Protein AF-A0A976PHT1-F1 (afdb_monomer_lite)

Radius of gyration: 21.28 Å; chains: 1; bounding box: 34×60×81 Å

Sequence (152 aa):
MNTRWLKTLTILAMGFGVAQAEISKQQLEKIETYKGQYKVLGGSSKGCAPGLLNIVGDESERGVRIGHDIFLGPFKGAEEKASETSCHVKVDVSMEEDRMVVKTNVDKCPNKKEKESGRSTKYLIFKKDKLEYRVAETEFVCHFGKVSEVKK

Structure (mmCIF, N/CA/C/O backbone):
data_AF-A0A976PHT1-F1
#
_entry.id   AF-A0A976PHT1-F1
#
loop_
_atom_site.group_PDB
_atom_site.id
_atom_site.type_symbol
_atom_site.label_atom_id
_atom_site.label_alt_id
_atom_site.label_comp_id
_atom_site.label_asym_id
_atom_site.label_entity_id
_atom_site.label_seq_id
_atom_site.pdbx_PDB_ins_code
_atom_site.Cartn_x
_atom_site.Cartn_y
_atom_site.Cartn_z
_atom_site.occupancy
_atom_site.B_iso_or_equiv
_atom_site.auth_seq_id
_atom_site.auth_comp_id
_atom_site.auth_asym_id
_atom_site.auth_atom_id
_atom_site.pdbx_PDB_model_num
ATOM 1 N N . MET A 1 1 ? 1.795 44.137 -51.274 1.00 42.19 1 MET A N 1
ATOM 2 C CA . MET A 1 1 ? 2.608 42.907 -51.114 1.00 42.19 1 MET A CA 1
ATOM 3 C C . MET A 1 1 ? 3.951 43.346 -50.544 1.00 42.19 1 MET A C 1
ATOM 5 O O . MET A 1 1 ? 4.582 44.162 -51.184 1.00 42.19 1 MET A O 1
ATOM 9 N N . ASN A 1 2 ? 4.407 43.021 -49.335 1.00 38.06 2 ASN A N 1
ATOM 10 C CA . ASN A 1 2 ? 4.171 41.858 -48.487 1.00 38.06 2 ASN A CA 1
ATOM 11 C C . ASN A 1 2 ? 4.193 42.239 -46.999 1.00 38.06 2 ASN A C 1
ATOM 13 O O . ASN A 1 2 ? 5.017 43.023 -46.535 1.00 38.06 2 ASN A O 1
ATOM 17 N N . THR A 1 3 ? 3.270 41.631 -46.271 1.00 41.97 3 THR A N 1
ATOM 18 C CA . THR A 1 3 ? 3.061 41.670 -44.827 1.00 41.97 3 THR A CA 1
ATOM 19 C C . THR A 1 3 ? 4.226 40.994 -44.092 1.00 41.97 3 THR A C 1
ATOM 21 O O . THR A 1 3 ? 4.464 39.800 -44.266 1.00 41.97 3 THR A O 1
ATOM 24 N N . ARG A 1 4 ? 4.946 41.733 -43.236 1.00 49.59 4 ARG A N 1
ATOM 25 C CA . ARG A 1 4 ? 5.903 41.162 -42.270 1.00 49.59 4 ARG A CA 1
ATOM 26 C C . ARG A 1 4 ? 5.115 40.591 -41.091 1.00 49.59 4 ARG A C 1
ATOM 28 O O . ARG A 1 4 ? 4.667 41.343 -40.235 1.00 49.59 4 ARG A O 1
ATOM 35 N N . TRP A 1 5 ? 4.945 39.274 -41.049 1.00 47.56 5 TRP A N 1
ATOM 36 C CA . TRP A 1 5 ? 4.490 38.566 -39.851 1.00 47.56 5 TRP A CA 1
ATOM 37 C C . TRP A 1 5 ? 5.712 37.979 -39.145 1.00 47.56 5 TRP A C 1
ATOM 39 O O . TRP A 1 5 ? 6.248 36.956 -39.568 1.00 47.56 5 TRP A O 1
ATOM 49 N N . LEU A 1 6 ? 6.167 38.637 -38.073 1.00 46.59 6 LEU A N 1
ATOM 50 C CA . LEU A 1 6 ? 7.035 37.995 -37.090 1.00 46.59 6 LEU A CA 1
ATOM 51 C C . LEU A 1 6 ? 6.207 36.919 -36.381 1.00 46.59 6 LEU A C 1
ATOM 53 O O . LEU A 1 6 ? 5.317 37.228 -35.591 1.00 46.59 6 LEU A O 1
ATOM 57 N N . L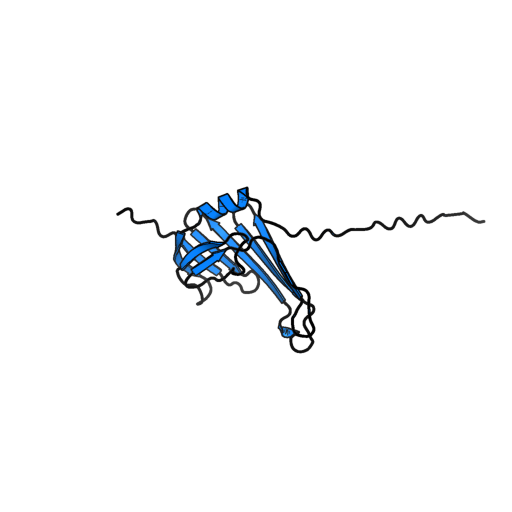YS A 1 7 ? 6.493 35.648 -36.667 1.00 47.62 7 LYS A N 1
ATOM 58 C CA . LYS A 1 7 ? 6.033 34.539 -35.833 1.00 47.62 7 LYS A CA 1
ATOM 59 C C . LYS A 1 7 ? 6.963 34.439 -34.630 1.00 47.62 7 LYS A C 1
ATOM 61 O O . LYS A 1 7 ? 8.024 33.826 -34.705 1.00 47.62 7 LYS A O 1
ATOM 66 N N . THR A 1 8 ? 6.565 35.070 -33.533 1.00 55.75 8 THR A N 1
ATOM 67 C CA . THR A 1 8 ? 7.143 34.845 -32.209 1.00 55.75 8 THR A CA 1
ATOM 68 C C . THR A 1 8 ? 6.828 33.407 -31.804 1.00 55.75 8 THR A C 1
ATOM 70 O O . THR A 1 8 ? 5.687 33.076 -31.490 1.00 55.75 8 THR A O 1
ATOM 73 N N . LEU A 1 9 ? 7.824 32.527 -31.887 1.00 51.16 9 LEU A N 1
ATOM 74 C CA . LEU A 1 9 ? 7.717 31.150 -31.422 1.00 51.16 9 LEU A CA 1
ATOM 75 C C . LEU A 1 9 ? 7.996 31.148 -29.914 1.00 51.16 9 LEU A C 1
ATOM 77 O O . LEU A 1 9 ? 9.136 31.010 -29.477 1.00 51.16 9 LEU A O 1
ATOM 81 N N . THR A 1 10 ? 6.961 31.367 -29.106 1.00 54.00 10 THR A N 1
ATOM 82 C CA . THR A 1 10 ? 7.055 31.187 -27.656 1.00 54.00 10 THR A CA 1
ATOM 83 C C . THR A 1 10 ? 7.139 29.687 -27.385 1.00 54.00 10 THR A C 1
ATOM 85 O O . THR A 1 10 ? 6.124 28.993 -27.369 1.00 54.00 10 THR A O 1
ATOM 88 N N . ILE A 1 11 ? 8.356 29.165 -27.221 1.00 53.19 11 ILE A N 1
ATOM 89 C CA . ILE A 1 11 ? 8.571 27.816 -26.695 1.00 53.19 11 ILE A CA 1
ATOM 90 C C . ILE A 1 11 ? 8.170 27.872 -25.223 1.00 53.19 11 ILE A C 1
ATOM 92 O O . ILE A 1 11 ? 8.944 28.275 -24.357 1.00 53.19 11 ILE A O 1
ATOM 96 N N . LEU A 1 12 ? 6.911 27.529 -24.959 1.00 45.38 12 LEU A N 1
ATOM 97 C CA . LEU A 1 12 ? 6.412 27.270 -23.621 1.00 45.38 12 LEU A CA 1
ATOM 98 C C . LEU A 1 12 ? 7.129 26.006 -23.138 1.00 45.38 12 LEU A C 1
ATOM 100 O O . LEU A 1 12 ? 6.753 24.888 -23.491 1.00 45.38 12 LEU A O 1
ATOM 104 N N . ALA A 1 13 ? 8.217 26.190 -22.392 1.00 47.66 13 ALA A N 1
ATOM 105 C CA . ALA A 1 13 ? 8.878 25.115 -21.678 1.00 47.66 13 ALA A CA 1
ATOM 106 C C . ALA A 1 13 ? 7.895 24.583 -20.628 1.00 47.66 13 ALA A C 1
ATOM 108 O O . ALA A 1 13 ? 7.835 25.070 -19.501 1.00 47.66 13 ALA A O 1
ATOM 109 N N . MET A 1 14 ? 7.087 23.595 -21.020 1.00 44.25 14 MET A N 1
ATOM 110 C CA . MET A 1 14 ? 6.387 22.723 -20.088 1.00 44.25 14 MET A CA 1
ATOM 111 C C . MET A 1 14 ? 7.454 21.894 -19.377 1.00 44.25 14 MET A C 1
ATOM 113 O O . MET A 1 14 ? 7.775 20.774 -19.770 1.00 44.25 14 MET A O 1
ATOM 117 N N . GLY A 1 15 ? 8.048 22.483 -18.342 1.00 39.75 15 GLY A N 1
ATOM 118 C CA . GLY A 1 15 ? 8.716 21.727 -17.302 1.00 39.75 15 GLY A CA 1
ATOM 119 C C . GLY A 1 15 ? 7.651 20.890 -16.613 1.00 39.75 15 GLY A C 1
ATOM 120 O O . GLY A 1 15 ? 6.996 21.356 -15.685 1.00 39.75 15 GLY A O 1
ATOM 121 N N . PHE A 1 16 ? 7.438 19.670 -17.103 1.00 40.62 16 PHE A N 1
ATOM 122 C CA . PHE A 1 16 ? 6.738 18.637 -16.360 1.00 40.62 16 PHE A CA 1
ATOM 123 C C . PHE A 1 16 ? 7.598 18.320 -15.139 1.00 40.62 16 PHE A C 1
ATOM 125 O O . PHE A 1 16 ? 8.479 17.465 -15.182 1.00 40.62 16 PHE A O 1
ATOM 132 N N . GLY A 1 17 ? 7.373 19.061 -14.055 1.00 36.69 17 GLY A N 1
ATOM 133 C CA . GLY A 1 17 ? 7.791 18.629 -12.737 1.00 36.69 17 GLY A CA 1
ATOM 134 C C . GLY A 1 17 ? 7.096 17.303 -12.476 1.00 36.69 17 GLY A C 1
ATOM 135 O O . GLY A 1 17 ? 5.888 17.262 -12.253 1.00 36.69 17 GLY A O 1
ATOM 136 N N . VAL A 1 18 ? 7.845 16.207 -12.554 1.00 42.53 18 VAL A N 1
ATOM 137 C CA . VAL A 1 18 ? 7.453 14.951 -11.922 1.00 42.53 18 VAL A CA 1
ATOM 138 C C . VAL A 1 18 ? 7.471 15.217 -10.423 1.00 42.53 18 VAL A C 1
ATOM 140 O O . VAL A 1 18 ? 8.483 15.041 -9.754 1.00 42.53 18 VAL A O 1
ATOM 143 N N . ALA A 1 19 ? 6.358 15.739 -9.910 1.00 44.72 19 ALA A N 1
ATOM 144 C CA . ALA A 1 19 ? 6.113 15.778 -8.485 1.00 44.72 19 ALA A CA 1
ATOM 145 C C . ALA A 1 19 ? 6.044 14.321 -8.028 1.00 44.72 19 ALA A C 1
ATOM 147 O O . ALA A 1 19 ? 5.061 13.627 -8.293 1.00 44.72 19 ALA A O 1
ATOM 148 N N . GLN A 1 20 ? 7.118 13.838 -7.406 1.00 52.09 20 GLN A N 1
ATOM 149 C CA . GLN A 1 20 ? 7.032 12.659 -6.562 1.00 52.09 20 GLN A CA 1
ATOM 150 C C . GLN A 1 20 ? 6.007 13.000 -5.482 1.00 52.09 20 GLN A C 1
ATOM 152 O O . GLN A 1 20 ? 6.210 13.918 -4.689 1.00 52.09 20 GLN A O 1
ATOM 157 N N . ALA A 1 21 ? 4.852 12.342 -5.532 1.00 59.44 21 ALA A N 1
ATOM 158 C CA . ALA A 1 21 ? 3.836 12.515 -4.513 1.00 59.44 21 ALA A CA 1
ATOM 159 C C . ALA A 1 21 ? 4.364 11.866 -3.227 1.00 59.44 21 ALA A C 1
ATOM 161 O O . ALA A 1 21 ? 4.534 10.650 -3.151 1.00 59.44 21 ALA A O 1
ATOM 162 N N . GLU A 1 22 ? 4.703 12.705 -2.256 1.00 67.31 22 GLU A N 1
ATOM 163 C CA . GLU A 1 22 ? 5.069 12.306 -0.902 1.00 67.31 22 GLU A CA 1
ATOM 164 C C . GLU A 1 22 ? 3.822 12.421 -0.018 1.00 67.31 22 GLU A C 1
ATOM 166 O O . GLU A 1 22 ? 3.057 13.387 -0.125 1.00 67.31 22 GLU A O 1
ATOM 171 N N . ILE A 1 23 ? 3.580 11.426 0.837 1.00 71.88 23 ILE A N 1
ATOM 172 C CA . ILE A 1 23 ? 2.507 11.512 1.834 1.00 71.88 23 ILE A CA 1
ATOM 173 C C . ILE A 1 23 ? 2.915 12.532 2.902 1.00 71.88 23 ILE A C 1
ATOM 175 O O . ILE A 1 23 ? 3.996 12.445 3.479 1.00 71.88 23 ILE A O 1
ATOM 179 N N . SER A 1 24 ? 2.038 13.491 3.204 1.00 78.38 24 SER A N 1
ATOM 180 C CA . SER A 1 24 ? 2.322 14.497 4.228 1.00 78.38 24 SER A CA 1
ATOM 181 C C . SER A 1 24 ? 2.367 13.883 5.631 1.00 78.38 24 SER A C 1
ATOM 183 O O . SER A 1 24 ? 1.709 12.882 5.918 1.00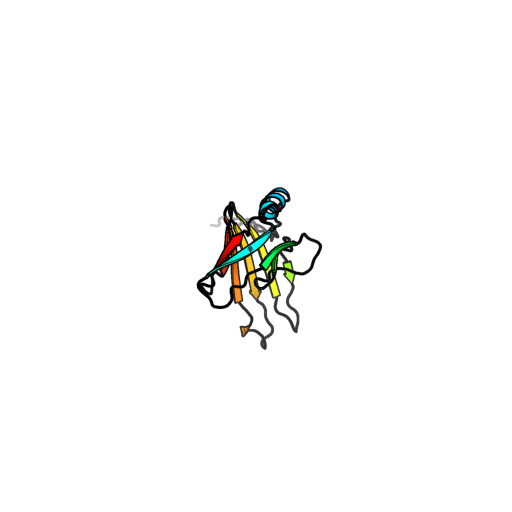 78.38 24 SER A O 1
ATOM 185 N N . LYS A 1 25 ? 3.067 14.536 6.564 1.00 77.19 25 LYS A N 1
ATOM 186 C CA . LYS A 1 25 ? 3.110 14.108 7.973 1.00 77.19 25 LYS A CA 1
ATOM 187 C C . LYS A 1 25 ? 1.712 13.928 8.590 1.00 77.19 25 LYS A C 1
ATOM 189 O O . LYS A 1 25 ? 1.473 12.949 9.284 1.00 77.19 25 LYS A O 1
ATOM 194 N N . GLN A 1 26 ? 0.769 14.823 8.288 1.00 80.12 26 GLN A N 1
ATOM 195 C CA . GLN A 1 26 ? -0.618 14.727 8.771 1.00 80.12 26 GLN A CA 1
ATOM 196 C C . GLN A 1 26 ? -1.350 13.501 8.207 1.00 80.12 26 GLN A C 1
ATOM 198 O O . GLN A 1 26 ? -2.152 12.865 8.890 1.00 80.12 26 GLN A O 1
ATOM 203 N N . GLN A 1 27 ? -1.086 13.157 6.945 1.00 80.12 27 GLN A N 1
ATOM 204 C CA . GLN A 1 27 ? -1.639 11.957 6.326 1.00 80.12 27 GLN A CA 1
ATOM 205 C C . GLN A 1 27 ? -1.017 10.691 6.924 1.00 80.12 27 GLN A C 1
ATOM 207 O O . GLN A 1 27 ? -1.739 9.725 7.160 1.00 80.12 27 GLN A O 1
ATOM 212 N N . LEU A 1 28 ? 0.282 10.712 7.235 1.00 77.75 28 LEU A N 1
ATOM 213 C CA . LEU A 1 28 ? 0.954 9.620 7.934 1.00 77.75 28 LEU A CA 1
ATOM 214 C C . LEU A 1 28 ? 0.349 9.393 9.327 1.00 77.75 28 LEU A C 1
ATOM 216 O O . LEU A 1 28 ? -0.074 8.279 9.623 1.00 77.75 28 LEU A O 1
ATOM 220 N N . GLU A 1 29 ? 0.204 10.450 10.131 1.00 81.44 29 GLU A N 1
ATOM 221 C CA . GLU A 1 29 ? -0.441 10.401 11.454 1.00 81.44 29 GLU A CA 1
ATOM 222 C C . GLU A 1 29 ? -1.861 9.811 11.374 1.00 81.44 29 GLU A C 1
ATOM 224 O O . GLU A 1 29 ? -2.258 8.993 12.206 1.00 81.44 29 GLU A O 1
ATOM 229 N N . LYS A 1 30 ? -2.624 10.154 10.326 1.00 81.50 30 LYS A N 1
ATOM 230 C CA . LYS A 1 30 ? -3.948 9.566 10.078 1.00 81.50 30 LYS A CA 1
ATOM 231 C C . LYS A 1 30 ? -3.871 8.059 9.815 1.00 81.50 30 LYS A C 1
ATOM 233 O O . LYS A 1 30 ? -4.685 7.312 10.359 1.00 81.50 30 LYS A O 1
ATOM 238 N N . ILE A 1 31 ? -2.923 7.603 8.996 1.00 79.50 31 ILE A N 1
ATOM 239 C CA . ILE A 1 31 ? -2.747 6.177 8.672 1.00 79.50 31 ILE A CA 1
ATOM 240 C C . ILE A 1 31 ? -2.288 5.400 9.912 1.00 79.50 31 ILE A C 1
ATOM 242 O O . ILE A 1 31 ? -2.764 4.287 10.131 1.00 79.50 31 ILE A O 1
ATOM 246 N N . GLU A 1 32 ? -1.448 5.993 10.769 1.00 81.12 32 GLU A N 1
ATOM 247 C CA . GLU A 1 32 ? -0.964 5.371 12.011 1.00 81.12 32 GLU A CA 1
ATOM 248 C C . GLU A 1 32 ? -2.080 4.908 12.947 1.00 81.12 32 GLU A C 1
ATOM 250 O O . GLU A 1 32 ? -1.955 3.856 13.579 1.00 81.12 32 GLU A O 1
ATOM 255 N N . THR A 1 33 ? -3.225 5.593 12.948 1.00 84.94 33 THR A N 1
ATOM 256 C CA . THR A 1 33 ? -4.404 5.174 13.728 1.00 84.94 33 THR A CA 1
ATOM 257 C C . THR A 1 33 ? -4.948 3.791 13.330 1.00 84.94 33 THR A C 1
ATOM 259 O O . THR A 1 33 ? -5.574 3.091 14.137 1.00 84.94 33 THR A O 1
ATOM 262 N N . TYR A 1 34 ? -4.672 3.344 12.102 1.00 83.44 34 TYR A N 1
ATOM 263 C CA . TYR A 1 34 ? -5.112 2.050 11.586 1.00 83.44 34 TYR A CA 1
ATOM 264 C C . TYR A 1 34 ? -4.165 0.901 11.938 1.00 83.44 34 TYR A C 1
ATOM 266 O O . TYR A 1 34 ? -4.546 -0.255 11.742 1.00 83.44 34 TYR A O 1
ATOM 274 N N . LYS A 1 35 ? -2.988 1.169 12.522 1.00 83.38 35 LYS A N 1
ATOM 275 C CA . LYS A 1 35 ? -2.065 0.130 13.001 1.00 83.38 35 LYS A CA 1
ATOM 276 C C . LYS A 1 35 ? -2.777 -0.847 13.946 1.00 83.38 35 LYS A C 1
ATOM 278 O O . LYS A 1 35 ? -3.623 -0.450 14.758 1.00 83.38 35 LYS A O 1
ATOM 283 N N . GLY A 1 36 ? -2.458 -2.134 13.828 1.00 82.69 36 GLY A N 1
ATOM 284 C CA . GLY A 1 36 ? -3.025 -3.183 14.680 1.00 82.69 36 GLY A CA 1
ATOM 285 C C . GLY A 1 36 ? -3.202 -4.520 13.971 1.00 82.69 36 GLY A C 1
ATOM 286 O O . GLY A 1 36 ? -2.873 -4.668 12.796 1.00 82.69 36 GLY A O 1
ATOM 287 N N . GLN A 1 37 ? -3.709 -5.513 14.699 1.00 84.88 37 GLN A N 1
ATOM 288 C CA . GLN A 1 37 ? -3.944 -6.855 14.166 1.00 84.88 37 GLN A CA 1
ATOM 289 C C . GLN A 1 37 ? -5.248 -6.925 13.371 1.00 84.88 37 GLN A C 1
ATOM 291 O O . GLN A 1 37 ? -6.252 -6.321 13.755 1.00 84.88 37 GLN A O 1
ATOM 296 N N . TYR A 1 38 ? -5.246 -7.705 12.292 1.00 85.62 38 TYR A N 1
ATOM 297 C CA . TYR A 1 38 ? -6.388 -7.869 11.405 1.00 85.62 38 TYR A CA 1
ATOM 298 C C . TYR A 1 38 ? -6.677 -9.338 11.100 1.00 85.62 38 TYR A C 1
ATOM 300 O O . TYR A 1 38 ? -5.781 -10.137 10.823 1.00 85.62 38 TYR A O 1
ATOM 308 N N . LYS A 1 39 ? -7.967 -9.679 11.079 1.00 86.44 39 LYS A N 1
ATOM 309 C CA . LYS A 1 39 ? -8.473 -10.963 10.575 1.00 86.44 39 LYS A CA 1
ATOM 310 C C . LYS A 1 39 ? -9.063 -10.802 9.179 1.00 86.44 39 LYS A C 1
ATOM 312 O O . LYS A 1 39 ? -9.585 -9.736 8.851 1.00 86.44 39 LYS A O 1
ATOM 317 N N . VAL A 1 40 ? -9.046 -11.868 8.384 1.00 86.06 40 VAL A N 1
ATOM 318 C CA . VAL A 1 40 ? -9.730 -11.902 7.082 1.00 86.06 40 VAL A CA 1
ATOM 319 C C . VAL A 1 40 ? -11.232 -12.020 7.314 1.00 86.06 40 VAL A C 1
ATOM 321 O O . VAL A 1 40 ? -11.687 -12.906 8.033 1.00 86.06 40 VAL A O 1
ATOM 324 N N . LEU A 1 41 ? -12.000 -11.117 6.709 1.00 86.56 41 LEU A N 1
ATOM 325 C CA . LEU A 1 41 ? -13.464 -11.165 6.686 1.00 86.56 41 LEU A CA 1
ATOM 326 C C . LEU A 1 41 ? -13.998 -11.809 5.400 1.00 86.56 41 LEU A C 1
ATOM 328 O O . LEU A 1 41 ? -15.137 -12.260 5.374 1.00 86.56 41 LEU A O 1
ATOM 332 N N . GLY A 1 42 ? -13.189 -11.833 4.338 1.00 83.12 42 GLY A N 1
ATOM 333 C CA . GLY A 1 42 ? -13.536 -12.387 3.031 1.00 83.12 42 GLY A CA 1
ATOM 334 C C . GLY A 1 42 ? -12.773 -11.692 1.902 1.00 83.12 42 GLY A C 1
ATOM 335 O O . GLY A 1 42 ? -11.942 -10.818 2.152 1.00 83.12 42 GLY A O 1
ATOM 336 N N . GLY A 1 43 ? -13.052 -12.069 0.656 1.00 80.06 43 GLY A N 1
ATOM 337 C CA . GLY A 1 43 ? -12.422 -11.480 -0.525 1.00 80.06 43 GLY A CA 1
ATOM 338 C C . GLY A 1 43 ? -12.811 -12.200 -1.814 1.00 80.06 43 GLY A C 1
ATOM 339 O O . GLY A 1 43 ? -13.372 -13.293 -1.766 1.00 80.06 43 GLY A O 1
ATOM 340 N N . SER A 1 44 ? -12.504 -11.600 -2.965 1.00 76.56 44 SER A N 1
ATOM 341 C CA . SER A 1 44 ? -12.769 -12.204 -4.281 1.00 76.56 44 SER A CA 1
ATOM 342 C C . SER A 1 44 ? -11.743 -13.276 -4.672 1.00 76.56 44 SER A C 1
ATOM 344 O O . SER A 1 44 ? -11.950 -13.999 -5.641 1.00 76.56 44 SER A O 1
ATOM 346 N N . SER A 1 45 ? -10.622 -13.392 -3.949 1.00 64.81 45 SER A N 1
ATOM 347 C CA . SER A 1 45 ? -9.484 -14.240 -4.328 1.00 64.81 45 SER A CA 1
ATOM 348 C C . SER A 1 45 ? -8.954 -15.091 -3.170 1.00 64.81 45 SER A C 1
ATOM 350 O O . SER A 1 45 ? -8.889 -14.641 -2.028 1.00 64.81 45 SER A O 1
ATOM 352 N N . LYS A 1 46 ? -8.479 -16.312 -3.470 1.00 66.81 46 LYS A N 1
ATOM 353 C CA . LYS A 1 46 ? -7.929 -17.293 -2.500 1.00 66.81 46 LYS A CA 1
ATOM 354 C C . LYS A 1 46 ? -6.559 -16.916 -1.888 1.00 66.81 46 LYS A C 1
ATOM 356 O O . LYS A 1 46 ? -5.844 -17.787 -1.410 1.00 66.81 46 LYS A O 1
ATOM 361 N N . GLY A 1 47 ? -6.180 -15.639 -1.906 1.00 70.69 47 GLY A N 1
ATOM 362 C CA . GLY A 1 47 ? -4.870 -15.147 -1.453 1.00 70.69 47 GLY A CA 1
ATOM 363 C C . GLY A 1 47 ? -4.897 -14.285 -0.188 1.00 70.69 47 GLY A C 1
ATOM 364 O O . GLY A 1 47 ? -3.846 -13.828 0.248 1.00 70.69 47 GLY A O 1
ATOM 365 N N . CYS A 1 48 ? -6.071 -14.027 0.394 1.00 78.06 48 CYS A N 1
ATOM 366 C CA . CYS A 1 48 ? -6.185 -13.200 1.595 1.00 78.06 48 CYS A CA 1
ATOM 367 C C . CYS A 1 48 ? -5.791 -14.000 2.846 1.00 78.06 48 CYS A C 1
ATOM 369 O O . CYS A 1 48 ? -6.343 -15.072 3.092 1.00 78.06 48 CYS A O 1
ATOM 371 N N . ALA A 1 49 ? -4.889 -13.458 3.664 1.00 76.38 49 ALA A N 1
ATOM 372 C CA . ALA A 1 49 ? -4.455 -14.063 4.924 1.00 76.38 49 ALA A CA 1
ATOM 373 C C . ALA A 1 49 ? -4.538 -13.043 6.075 1.00 76.38 49 ALA A C 1
ATOM 375 O O . ALA A 1 49 ? -4.411 -11.844 5.821 1.00 76.38 49 ALA A O 1
ATOM 376 N N . PRO A 1 50 ? -4.800 -13.482 7.323 1.00 73.69 50 PRO A N 1
ATOM 377 C CA . PRO A 1 50 ? -4.797 -12.590 8.481 1.00 73.69 50 PRO A CA 1
ATOM 378 C C . PRO A 1 50 ? -3.379 -12.077 8.733 1.00 73.69 50 PRO A C 1
ATOM 380 O O . PRO A 1 50 ? -2.421 -12.753 8.369 1.00 73.69 50 PRO A O 1
ATOM 383 N N . GLY A 1 51 ? -3.240 -10.927 9.387 1.00 74.25 51 GLY A N 1
ATOM 384 C CA . GLY A 1 51 ? -1.917 -10.380 9.667 1.00 74.25 51 GLY A CA 1
ATOM 385 C C . GLY A 1 51 ? -1.918 -9.093 10.476 1.00 74.25 51 GLY A C 1
ATOM 386 O O . GLY A 1 51 ? -2.965 -8.507 10.764 1.00 74.25 51 GLY A O 1
ATOM 387 N N . LEU A 1 52 ? -0.724 -8.659 10.869 1.00 73.38 52 LEU A N 1
ATOM 388 C CA . LEU A 1 52 ? -0.501 -7.385 11.545 1.00 73.38 52 LEU A CA 1
ATOM 389 C C . LEU A 1 52 ? -0.331 -6.274 10.506 1.00 73.38 52 LEU A C 1
ATOM 391 O O . LEU A 1 52 ? 0.549 -6.370 9.655 1.00 73.38 52 LEU A O 1
ATOM 395 N N . LEU A 1 53 ? -1.134 -5.208 10.586 1.00 74.50 53 LEU A N 1
ATOM 396 C CA . LEU A 1 53 ? -0.843 -3.981 9.852 1.00 74.50 53 LEU A CA 1
ATOM 397 C C . LEU A 1 53 ? 0.249 -3.201 10.580 1.00 74.50 53 LEU A C 1
ATOM 399 O O . LEU A 1 53 ? 0.012 -2.645 11.654 1.00 74.50 53 LEU A O 1
ATOM 403 N N . ASN A 1 54 ? 1.412 -3.128 9.942 1.00 70.69 54 ASN A N 1
ATOM 404 C CA . ASN A 1 54 ? 2.529 -2.276 10.302 1.00 70.69 54 ASN A CA 1
ATOM 405 C C . ASN A 1 54 ? 2.690 -1.151 9.282 1.00 70.69 54 ASN A C 1
ATOM 407 O O . ASN A 1 54 ? 2.607 -1.356 8.072 1.00 70.69 54 ASN A O 1
ATOM 411 N N . ILE A 1 55 ? 2.962 0.041 9.795 1.00 66.88 55 ILE A N 1
ATOM 412 C CA . ILE A 1 55 ? 3.296 1.215 8.997 1.00 66.88 55 ILE A CA 1
ATOM 413 C C . ILE A 1 55 ? 4.787 1.421 9.147 1.00 66.88 55 ILE A C 1
ATOM 415 O O . ILE A 1 55 ? 5.303 1.476 10.264 1.00 66.88 55 ILE A O 1
ATOM 419 N N . VAL A 1 56 ? 5.466 1.437 8.014 1.00 62.94 56 VAL A N 1
ATOM 420 C CA . VAL A 1 56 ? 6.906 1.545 7.927 1.00 62.94 56 VAL A CA 1
ATOM 421 C C . VAL A 1 56 ? 7.199 2.911 7.333 1.00 62.94 56 VAL A C 1
ATOM 423 O O . VAL A 1 56 ? 6.770 3.215 6.223 1.00 62.94 56 VAL A O 1
ATOM 426 N N . GLY A 1 57 ? 7.853 3.761 8.124 1.00 53.62 57 GLY A N 1
ATOM 427 C CA . GLY A 1 57 ? 8.258 5.093 7.689 1.00 53.62 57 GLY A CA 1
ATOM 428 C C . GLY A 1 57 ? 9.333 5.052 6.600 1.00 53.62 57 GLY A C 1
ATOM 429 O O . GLY A 1 57 ? 9.667 3.999 6.057 1.00 53.62 57 GLY A O 1
ATOM 430 N N . ASP A 1 58 ? 9.907 6.216 6.319 1.00 50.72 58 ASP A N 1
ATOM 431 C CA . ASP A 1 58 ? 10.847 6.448 5.215 1.00 50.72 58 ASP A CA 1
ATOM 432 C C . ASP A 1 58 ? 12.141 5.613 5.252 1.00 50.72 58 ASP A C 1
ATOM 434 O O . ASP A 1 58 ? 12.881 5.598 4.273 1.00 50.72 58 ASP A O 1
ATOM 438 N N . GLU A 1 59 ? 12.435 4.930 6.360 1.00 47.66 59 GLU A N 1
ATOM 439 C CA . GLU A 1 59 ? 13.749 4.331 6.627 1.00 47.66 59 GLU A CA 1
ATOM 440 C C . GLU A 1 59 ? 13.873 2.840 6.274 1.00 47.66 59 GLU A C 1
ATOM 442 O O . GLU A 1 59 ? 14.915 2.239 6.525 1.00 47.66 59 GLU A O 1
ATOM 447 N N . SER A 1 60 ? 12.848 2.202 5.697 1.00 45.84 60 SER A N 1
ATOM 448 C CA . SER A 1 60 ? 12.936 0.775 5.353 1.00 45.84 60 SER A CA 1
ATOM 449 C C . SER A 1 60 ? 12.486 0.470 3.924 1.00 45.84 60 SER A C 1
ATOM 451 O O . SER A 1 60 ? 11.348 0.735 3.545 1.00 45.84 60 SER A O 1
ATOM 453 N N . GLU A 1 61 ? 13.360 -0.213 3.179 1.00 42.81 61 GLU A N 1
ATOM 454 C CA . GLU A 1 61 ? 13.212 -0.669 1.784 1.00 42.81 61 GLU A CA 1
ATOM 455 C C . GLU A 1 61 ? 12.072 -1.685 1.541 1.00 42.81 61 GLU A C 1
ATOM 457 O O . GLU A 1 61 ? 11.989 -2.303 0.481 1.00 42.81 61 GLU A O 1
ATOM 462 N N . ARG A 1 62 ? 11.190 -1.925 2.518 1.00 44.62 62 ARG A N 1
ATOM 463 C CA . ARG A 1 62 ? 10.161 -2.969 2.451 1.00 44.62 62 ARG A CA 1
ATOM 464 C C . ARG A 1 62 ? 8.752 -2.436 2.694 1.00 44.62 62 ARG A C 1
ATOM 466 O O . ARG A 1 62 ? 8.255 -2.441 3.815 1.00 44.62 62 ARG A O 1
ATOM 473 N N . GLY A 1 63 ? 8.046 -2.168 1.607 1.00 44.88 63 GLY A N 1
ATOM 474 C CA . GLY A 1 63 ? 6.612 -2.453 1.513 1.00 44.88 63 GLY A CA 1
ATOM 475 C C . GLY A 1 63 ? 6.183 -2.469 0.045 1.00 44.88 63 GLY A C 1
ATOM 476 O O . GLY A 1 63 ? 6.986 -2.215 -0.842 1.00 44.88 63 GLY A O 1
ATOM 477 N N . VAL A 1 64 ? 4.982 -2.886 -0.347 1.00 49.28 64 VAL A N 1
ATOM 478 C CA . VAL A 1 64 ? 3.825 -3.451 0.363 1.00 49.28 64 VAL A CA 1
ATOM 479 C C . VAL A 1 64 ? 3.787 -4.976 0.147 1.00 49.28 64 VAL A C 1
ATOM 481 O O . VAL A 1 64 ? 3.875 -5.429 -0.995 1.00 49.28 64 VAL A O 1
ATOM 484 N N . ARG A 1 65 ? 3.565 -5.780 1.202 1.00 49.88 65 ARG A N 1
ATOM 485 C CA . ARG A 1 65 ? 3.188 -7.212 1.096 1.00 49.88 65 ARG A CA 1
ATOM 486 C C . ARG A 1 65 ? 1.896 -7.445 1.877 1.00 49.88 65 ARG A C 1
ATOM 488 O O . ARG A 1 65 ? 1.774 -6.915 2.974 1.00 49.88 65 ARG A O 1
ATOM 495 N N . ILE A 1 66 ? 0.946 -8.202 1.315 1.00 52.12 66 ILE A N 1
ATOM 496 C CA . ILE A 1 66 ? -0.317 -8.540 1.996 1.00 52.12 66 ILE A CA 1
ATOM 497 C C . ILE A 1 66 ? -0.509 -10.061 1.983 1.00 52.12 66 ILE A C 1
ATOM 499 O O . ILE A 1 66 ? -0.779 -10.667 0.950 1.00 52.12 66 ILE A O 1
ATO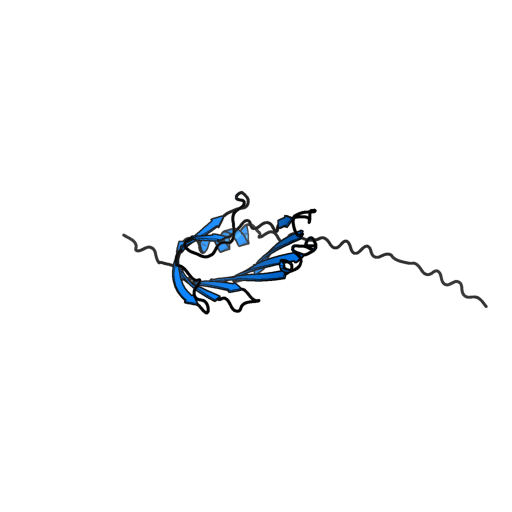M 503 N N . GLY A 1 67 ? -0.273 -10.625 3.169 1.00 54.84 67 GLY A N 1
ATOM 504 C CA . GLY A 1 67 ? -0.218 -12.020 3.610 1.00 54.84 67 GLY A CA 1
ATOM 505 C C . GLY A 1 67 ? -0.152 -11.999 5.153 1.00 54.84 67 GLY A C 1
ATOM 506 O O . GLY A 1 67 ? -0.755 -11.110 5.742 1.00 54.84 67 GLY A O 1
ATOM 507 N N . HIS A 1 68 ? 0.612 -12.888 5.808 1.00 50.38 68 HIS A N 1
ATOM 508 C CA . HIS A 1 68 ? 0.707 -12.980 7.287 1.00 50.38 68 HIS A CA 1
ATOM 509 C C . HIS A 1 68 ? 1.108 -11.682 8.027 1.00 50.38 68 HIS A C 1
ATOM 511 O O . HIS A 1 68 ? 0.816 -11.551 9.210 1.00 50.38 68 HIS A O 1
ATOM 517 N N . ASP A 1 69 ? 1.702 -10.711 7.330 1.00 58.50 69 ASP A N 1
ATOM 518 C CA . ASP A 1 69 ? 1.940 -9.348 7.807 1.00 58.50 69 ASP A CA 1
ATOM 519 C C . ASP A 1 69 ? 1.607 -8.358 6.676 1.00 58.50 69 ASP A C 1
ATOM 521 O O . ASP A 1 69 ? 1.914 -8.621 5.508 1.00 58.50 69 ASP A O 1
ATOM 525 N N . ILE A 1 70 ? 0.958 -7.241 7.017 1.00 63.53 70 ILE A N 1
ATOM 526 C CA . ILE A 1 70 ? 0.561 -6.159 6.107 1.00 63.53 70 ILE A CA 1
ATOM 527 C C . ILE A 1 70 ? 1.506 -4.982 6.362 1.00 63.53 70 ILE A C 1
ATOM 529 O O . ILE A 1 70 ? 1.454 -4.373 7.425 1.00 63.53 70 ILE A O 1
ATOM 533 N N . PHE A 1 71 ? 2.368 -4.644 5.404 1.00 61.03 71 PHE A N 1
ATOM 534 C CA . PHE A 1 71 ? 3.295 -3.508 5.530 1.00 61.03 71 PHE A CA 1
ATOM 535 C C . PHE A 1 71 ? 2.873 -2.350 4.628 1.00 61.03 71 PHE A C 1
ATOM 537 O O . PHE A 1 71 ? 2.635 -2.555 3.436 1.00 61.03 71 PHE A O 1
ATOM 544 N N . LEU A 1 72 ? 2.810 -1.143 5.190 1.00 62.91 72 LEU A N 1
ATOM 545 C CA . LEU A 1 72 ? 2.550 0.103 4.471 1.00 62.91 72 LEU A CA 1
ATOM 546 C C . LEU A 1 72 ? 3.780 0.997 4.475 1.00 62.91 72 LEU A C 1
ATOM 548 O O . LEU A 1 72 ? 4.173 1.455 5.541 1.00 62.91 72 LEU A O 1
ATOM 552 N N . GLY A 1 73 ? 4.345 1.246 3.296 1.00 55.56 73 GLY A N 1
ATOM 553 C CA . GLY A 1 73 ? 5.507 2.110 3.096 1.00 55.56 73 GLY A CA 1
ATOM 554 C C . GLY A 1 73 ? 6.517 1.503 2.115 1.00 55.56 73 GLY A C 1
ATOM 555 O O . GLY A 1 73 ? 6.252 0.428 1.579 1.00 55.56 73 GLY A O 1
ATOM 556 N N . PRO A 1 74 ? 7.657 2.165 1.867 1.00 53.75 74 PRO A N 1
ATOM 557 C CA . PRO A 1 74 ? 7.891 3.582 2.160 1.00 53.75 74 PRO A CA 1
ATOM 558 C C . PRO A 1 74 ? 6.917 4.490 1.378 1.00 53.75 74 PRO A C 1
ATOM 560 O O . PRO A 1 74 ? 6.378 4.098 0.343 1.00 53.75 74 PRO A O 1
ATOM 563 N N . PHE A 1 75 ? 6.642 5.690 1.901 1.00 64.25 75 PHE A N 1
ATOM 564 C CA . PHE A 1 75 ? 5.633 6.621 1.355 1.00 64.25 75 PHE A CA 1
ATOM 565 C C . PHE A 1 75 ? 6.205 7.703 0.438 1.00 64.25 75 PHE A C 1
ATOM 567 O O . PHE A 1 75 ? 5.482 8.596 -0.011 1.00 64.25 75 PHE A O 1
ATOM 574 N N . LYS A 1 76 ? 7.502 7.607 0.153 1.00 63.84 76 LYS A N 1
ATOM 575 C CA . LYS A 1 76 ? 8.169 8.369 -0.892 1.00 63.84 76 LYS A CA 1
ATOM 576 C C . LYS A 1 76 ? 8.024 7.581 -2.181 1.00 63.84 76 LYS A C 1
ATOM 578 O O . LYS A 1 76 ? 8.430 6.420 -2.240 1.00 63.84 76 LYS A O 1
ATOM 583 N N . GLY A 1 77 ? 7.407 8.192 -3.190 1.00 61.78 77 GLY A N 1
ATOM 584 C CA . GLY A 1 77 ? 7.405 7.621 -4.532 1.00 61.78 77 GLY A CA 1
ATOM 585 C C . GLY A 1 77 ? 8.829 7.238 -4.948 1.00 61.78 77 GLY A C 1
ATOM 586 O O . GLY A 1 77 ? 9.787 7.938 -4.621 1.00 61.78 77 GLY A O 1
ATOM 587 N N . ALA A 1 78 ? 8.967 6.112 -5.637 1.00 71.44 78 ALA A N 1
ATOM 588 C CA . ALA A 1 78 ? 10.256 5.579 -6.055 1.00 71.44 78 ALA A CA 1
ATOM 589 C C . ALA A 1 78 ? 10.333 5.553 -7.580 1.00 71.44 78 ALA A C 1
ATOM 591 O O . ALA A 1 78 ? 9.347 5.265 -8.261 1.00 71.44 78 ALA A O 1
ATOM 592 N N . GLU A 1 79 ? 11.509 5.847 -8.120 1.00 79.31 79 GLU A N 1
ATOM 593 C CA . GLU A 1 79 ? 11.789 5.713 -9.545 1.00 79.31 79 GLU A CA 1
ATOM 594 C C . GLU A 1 79 ? 13.126 4.999 -9.719 1.00 79.31 79 GLU A C 1
ATOM 596 O O . GLU A 1 79 ? 14.177 5.498 -9.316 1.00 79.31 79 GLU A O 1
ATOM 601 N N . GLU A 1 80 ? 13.078 3.823 -10.329 1.00 78.50 80 GLU A N 1
ATOM 602 C CA . GLU A 1 80 ? 14.246 3.047 -10.712 1.00 78.50 80 GLU A CA 1
ATOM 603 C C . GLU A 1 80 ? 14.426 3.154 -12.221 1.00 78.50 80 GLU A C 1
ATOM 605 O O . GLU A 1 80 ? 13.556 2.771 -13.007 1.00 78.50 80 GLU A O 1
ATOM 610 N N . LYS A 1 81 ? 15.574 3.689 -12.643 1.00 80.00 81 LYS A N 1
ATOM 611 C CA . LYS A 1 81 ? 15.911 3.812 -14.063 1.00 80.00 81 LYS A CA 1
ATOM 612 C C . LYS A 1 81 ? 16.152 2.435 -14.680 1.00 80.00 81 LYS A C 1
ATOM 614 O O . LYS A 1 81 ? 16.751 1.563 -14.055 1.00 80.00 81 LYS A O 1
ATOM 619 N N . ALA A 1 82 ? 15.734 2.275 -15.935 1.00 79.69 82 ALA A N 1
ATOM 620 C CA . ALA A 1 82 ? 16.039 1.077 -16.710 1.00 79.69 82 ALA A CA 1
ATOM 621 C C . ALA A 1 82 ? 17.556 0.860 -16.825 1.00 79.69 82 ALA A C 1
ATOM 623 O O . ALA A 1 82 ? 18.330 1.817 -16.927 1.00 79.69 82 ALA A O 1
ATOM 624 N N . SER A 1 83 ? 17.956 -0.407 -16.876 1.00 79.38 83 SER A N 1
ATOM 625 C CA . SER A 1 83 ? 19.321 -0.836 -17.182 1.00 79.38 83 SER A CA 1
ATOM 626 C C . SER A 1 83 ? 19.301 -1.921 -18.260 1.00 79.38 83 SER A C 1
ATOM 628 O O . SER A 1 83 ? 18.242 -2.369 -18.693 1.00 79.38 83 SER A O 1
ATOM 630 N N . GLU A 1 84 ? 20.471 -2.409 -18.669 1.00 78.25 84 GLU A N 1
ATOM 631 C CA . GLU A 1 84 ? 20.570 -3.532 -19.613 1.00 78.25 84 GLU A CA 1
ATOM 632 C C . GLU A 1 84 ? 19.878 -4.815 -19.110 1.00 78.25 84 GLU A C 1
ATOM 634 O O . GLU A 1 84 ? 19.532 -5.692 -19.903 1.00 78.25 84 GLU A O 1
ATOM 639 N N . THR A 1 85 ? 19.650 -4.933 -17.795 1.00 83.44 85 THR A N 1
ATOM 640 C CA . THR A 1 85 ? 19.093 -6.139 -17.158 1.00 83.44 85 THR A CA 1
ATOM 641 C C . THR A 1 85 ? 17.788 -5.903 -16.388 1.00 83.44 85 THR A C 1
ATOM 643 O O . THR A 1 85 ? 17.136 -6.874 -15.981 1.00 83.44 85 THR A O 1
ATOM 646 N N . SER A 1 86 ? 17.359 -4.648 -16.224 1.00 84.25 86 SER A N 1
ATOM 647 C CA . SER A 1 86 ? 16.172 -4.260 -15.451 1.00 84.25 86 SER A CA 1
ATOM 648 C C . SER A 1 86 ? 15.270 -3.302 -16.228 1.00 84.25 86 SER A C 1
ATOM 650 O O . SER A 1 86 ? 15.740 -2.475 -17.006 1.00 84.25 86 SER A O 1
ATOM 652 N N . CYS A 1 87 ? 13.961 -3.415 -16.004 1.00 84.12 87 CYS A N 1
ATOM 653 C CA . CYS A 1 87 ? 12.987 -2.450 -16.504 1.00 84.12 87 CYS A CA 1
ATOM 654 C C . CYS A 1 87 ? 13.106 -1.114 -15.760 1.00 84.12 87 CYS A C 1
ATOM 656 O O . CYS A 1 87 ? 13.648 -1.057 -14.657 1.00 84.12 87 CYS A O 1
ATOM 658 N N . HIS A 1 88 ? 12.561 -0.052 -16.344 1.00 86.06 88 HIS A N 1
ATOM 659 C CA . HIS A 1 88 ? 12.259 1.160 -15.596 1.00 86.06 88 HIS A CA 1
ATOM 660 C C . HIS A 1 88 ? 11.012 0.907 -14.746 1.00 86.06 88 HIS A C 1
ATOM 662 O O . HIS A 1 88 ? 10.007 0.391 -15.243 1.00 86.06 88 HIS A O 1
ATOM 668 N N . VAL A 1 89 ? 11.082 1.253 -13.464 1.00 83.25 89 VAL A N 1
ATOM 669 C CA . VAL A 1 89 ? 9.986 1.062 -12.513 1.00 83.25 89 VAL A CA 1
ATOM 670 C C . VAL A 1 89 ? 9.685 2.391 -11.852 1.00 83.25 89 VAL A C 1
ATOM 672 O O . VAL A 1 89 ? 10.545 2.986 -11.212 1.00 83.25 89 VAL A O 1
ATOM 675 N N . LYS A 1 90 ? 8.440 2.840 -11.971 1.00 82.31 90 LYS A N 1
ATOM 676 C CA . LYS A 1 90 ? 7.941 4.027 -11.289 1.00 82.31 90 LYS A CA 1
ATOM 677 C C . LYS A 1 90 ? 6.830 3.648 -10.322 1.00 82.31 90 LYS A C 1
ATOM 679 O O . LYS A 1 90 ? 5.865 2.986 -10.707 1.00 82.31 90 LYS A O 1
ATOM 684 N N . VAL A 1 91 ? 6.950 4.097 -9.080 1.00 81.62 91 VAL A N 1
ATOM 685 C CA . VAL A 1 91 ? 5.958 3.926 -8.022 1.00 81.62 91 VAL A CA 1
ATOM 686 C C . VAL A 1 91 ? 5.515 5.300 -7.544 1.00 81.62 91 VAL A C 1
ATOM 688 O O . VAL A 1 91 ? 6.296 6.042 -6.957 1.00 81.62 91 VAL A O 1
ATOM 691 N N . ASP A 1 92 ? 4.247 5.620 -7.770 1.00 83.75 92 ASP A N 1
ATOM 692 C CA . ASP A 1 92 ? 3.600 6.813 -7.237 1.00 83.75 92 ASP A CA 1
ATOM 693 C C . ASP A 1 92 ? 2.686 6.406 -6.074 1.00 83.75 92 ASP A C 1
ATOM 695 O O . ASP A 1 92 ? 1.854 5.501 -6.209 1.00 83.75 92 ASP A O 1
ATOM 699 N N . VAL A 1 93 ? 2.822 7.089 -4.938 1.00 80.94 93 VAL A N 1
ATOM 700 C CA . VAL A 1 93 ? 1.977 6.890 -3.758 1.00 80.94 93 VAL A CA 1
ATOM 701 C C . VAL A 1 93 ? 1.205 8.176 -3.499 1.00 80.94 93 VAL A C 1
ATOM 703 O O . VAL A 1 93 ? 1.779 9.256 -3.449 1.00 80.94 93 VAL A O 1
ATOM 706 N N . SER A 1 94 ? -0.109 8.081 -3.334 1.00 83.44 94 SER A N 1
ATOM 707 C CA . SER A 1 94 ? -0.941 9.231 -2.986 1.00 83.44 94 SER A CA 1
ATOM 708 C C . SER A 1 94 ? -1.982 8.857 -1.949 1.00 83.44 94 SER A C 1
ATOM 710 O O . SER A 1 94 ? -2.464 7.725 -1.909 1.00 83.44 94 SER A O 1
ATOM 712 N N . MET A 1 95 ? -2.369 9.834 -1.141 1.00 83.19 95 MET A N 1
ATOM 713 C CA . MET A 1 95 ? -3.400 9.672 -0.130 1.00 83.19 95 MET A CA 1
ATOM 714 C C . MET A 1 95 ? -4.630 10.501 -0.500 1.00 83.19 95 MET A C 1
ATOM 716 O O . MET A 1 95 ? -4.538 11.708 -0.717 1.00 83.19 95 MET A O 1
ATOM 720 N N . GLU A 1 96 ? -5.776 9.838 -0.555 1.00 86.44 96 GLU A N 1
ATOM 721 C CA . GLU A 1 96 ? -7.105 10.439 -0.649 1.00 86.44 96 GLU A CA 1
ATOM 722 C C . GLU A 1 96 ? -7.777 10.403 0.739 1.00 86.44 96 GLU A C 1
ATOM 724 O O . GLU A 1 96 ? -7.194 9.932 1.718 1.00 86.44 96 GLU A O 1
ATOM 729 N N . GLU A 1 97 ? -9.002 10.922 0.861 1.00 83.75 97 GLU A N 1
ATOM 730 C CA . GLU A 1 97 ? -9.665 11.095 2.161 1.00 83.75 97 GLU A CA 1
ATOM 731 C C . GLU A 1 97 ? -9.751 9.792 2.976 1.00 83.75 97 GLU A C 1
ATOM 733 O O . GLU A 1 97 ? -9.450 9.797 4.169 1.00 83.75 97 GLU A O 1
ATOM 738 N N . ASP A 1 98 ? -10.107 8.673 2.349 1.00 86.81 98 ASP A N 1
ATOM 739 C CA . ASP A 1 98 ? -10.330 7.382 3.008 1.00 86.81 98 ASP A CA 1
ATOM 740 C C . ASP A 1 98 ? -9.403 6.268 2.508 1.00 86.81 98 ASP A C 1
ATOM 742 O O . ASP A 1 98 ? -9.554 5.117 2.915 1.00 86.81 98 ASP A O 1
ATOM 746 N N . ARG A 1 99 ? -8.458 6.563 1.613 1.00 88.94 99 ARG A N 1
ATOM 747 C CA . ARG A 1 99 ? -7.659 5.523 0.958 1.00 88.94 99 ARG A CA 1
ATOM 748 C C . ARG A 1 99 ? -6.273 5.986 0.561 1.00 88.94 99 ARG A C 1
ATOM 750 O O . ARG A 1 99 ? -6.072 7.111 0.118 1.00 88.94 99 ARG A O 1
ATOM 757 N N . MET A 1 100 ? -5.341 5.049 0.621 1.00 86.94 100 MET A N 1
ATOM 758 C CA . MET A 1 100 ? -4.048 5.159 -0.031 1.00 86.94 100 MET A CA 1
ATOM 759 C C . MET A 1 100 ? -4.131 4.518 -1.417 1.00 86.94 100 MET A C 1
ATOM 761 O O . MET A 1 100 ? -4.656 3.412 -1.574 1.00 86.94 100 MET A O 1
ATOM 765 N N . VAL A 1 101 ? -3.582 5.204 -2.412 1.00 88.12 101 VAL A N 1
ATOM 766 C CA . VAL A 1 101 ? -3.481 4.744 -3.796 1.00 88.12 101 VAL A CA 1
ATOM 767 C C . VAL A 1 101 ? -2.010 4.557 -4.132 1.00 88.12 101 VAL A C 1
ATOM 769 O O . VAL A 1 101 ? -1.215 5.481 -3.984 1.00 88.12 101 VAL A O 1
ATOM 772 N N . VAL A 1 102 ? -1.653 3.366 -4.603 1.00 85.69 102 VAL A N 1
ATOM 773 C CA . VAL A 1 102 ? -0.302 3.042 -5.068 1.00 85.69 102 VAL A CA 1
ATOM 774 C C . VAL A 1 102 ? -0.389 2.678 -6.539 1.00 85.69 102 VAL A C 1
ATOM 776 O O . VAL A 1 102 ? -1.055 1.710 -6.907 1.00 85.69 102 VAL A O 1
ATOM 779 N N . LYS A 1 103 ? 0.272 3.460 -7.387 1.00 87.12 103 LYS A N 1
ATOM 780 C CA . LYS A 1 103 ? 0.367 3.210 -8.825 1.00 87.12 103 LYS A CA 1
ATOM 781 C C . LYS A 1 103 ? 1.781 2.759 -9.137 1.00 87.12 103 LYS A C 1
ATOM 783 O O . LYS A 1 103 ? 2.731 3.481 -8.868 1.00 87.12 103 LYS A O 1
ATOM 788 N N . THR A 1 104 ? 1.908 1.581 -9.723 1.00 84.81 104 THR A N 1
ATOM 789 C CA . THR A 1 104 ? 3.173 1.062 -10.236 1.00 84.81 104 THR A CA 1
ATOM 790 C C . THR A 1 104 ? 3.096 1.024 -11.752 1.00 84.81 104 THR A C 1
ATOM 792 O O . THR A 1 104 ? 2.146 0.472 -12.310 1.00 84.81 104 THR A O 1
ATOM 795 N N . ASN A 1 105 ? 4.089 1.606 -12.410 1.00 87.38 105 ASN A N 1
ATOM 796 C CA . ASN A 1 105 ? 4.286 1.517 -13.846 1.00 87.38 105 ASN A CA 1
ATOM 797 C C . ASN A 1 105 ? 5.652 0.884 -14.116 1.00 87.38 105 ASN A C 1
ATOM 799 O O . ASN A 1 105 ? 6.665 1.383 -13.630 1.00 87.38 105 ASN A O 1
ATOM 803 N N . VAL A 1 106 ? 5.663 -0.211 -14.866 1.00 86.94 106 VAL A N 1
ATOM 804 C CA . VAL A 1 106 ? 6.872 -0.890 -15.329 1.00 86.94 106 VAL A CA 1
ATOM 805 C C . VAL A 1 106 ? 6.933 -0.717 -16.838 1.00 86.94 106 VAL A C 1
ATOM 807 O O . VAL A 1 106 ? 6.052 -1.194 -17.555 1.00 86.94 106 VAL A O 1
ATOM 810 N N . ASP A 1 107 ? 7.956 -0.018 -17.316 1.00 87.69 107 ASP A N 1
ATOM 811 C CA . ASP A 1 107 ? 8.157 0.255 -18.736 1.00 87.69 107 ASP A CA 1
ATOM 812 C C . ASP A 1 107 ? 9.641 0.152 -19.126 1.00 87.69 107 ASP A C 1
ATOM 814 O O . ASP A 1 107 ? 10.499 -0.187 -18.308 1.00 87.69 107 ASP A O 1
ATOM 818 N N . LYS A 1 108 ? 9.946 0.369 -20.413 1.00 85.12 108 LYS A N 1
ATOM 819 C CA . LYS A 1 108 ? 11.316 0.328 -20.967 1.00 85.12 108 LYS A CA 1
ATOM 820 C C . LYS A 1 108 ? 12.090 -0.933 -20.552 1.00 85.12 108 LYS A C 1
ATOM 822 O O .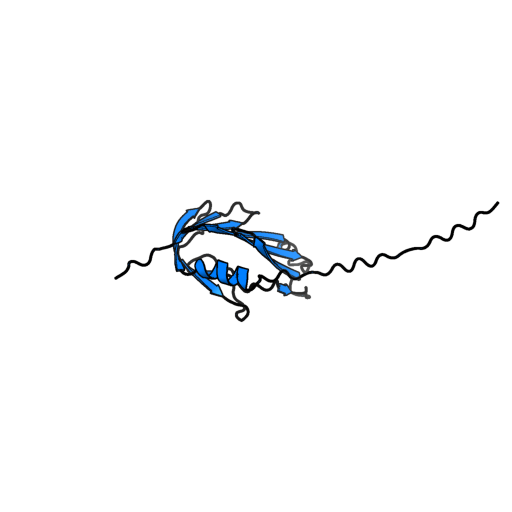 LYS A 1 108 ? 13.259 -0.869 -20.176 1.00 85.12 108 LYS A O 1
ATOM 827 N N . CYS A 1 109 ? 11.424 -2.084 -20.604 1.00 86.00 109 CYS A N 1
ATOM 828 C CA . CYS A 1 109 ? 12.042 -3.369 -20.315 1.00 86.00 109 CYS A CA 1
ATOM 829 C C . CYS A 1 109 ? 12.989 -3.806 -21.448 1.00 86.00 109 CYS A C 1
ATOM 831 O O . CYS A 1 109 ? 12.653 -3.629 -22.621 1.00 86.00 109 CYS A O 1
ATOM 833 N N . PRO A 1 110 ? 14.129 -4.450 -21.134 1.00 86.25 110 PRO A N 1
ATOM 834 C CA . PRO A 1 110 ? 14.940 -5.133 -22.138 1.00 86.25 110 PRO A CA 1
ATOM 835 C C . PRO A 1 110 ? 14.107 -6.170 -22.904 1.00 86.25 110 PRO A C 1
ATOM 837 O O . PRO A 1 110 ? 13.253 -6.819 -22.306 1.00 86.25 110 PRO A O 1
ATOM 840 N N . ASN A 1 111 ? 14.398 -6.405 -24.189 1.00 79.62 111 ASN A N 1
ATOM 841 C CA . ASN A 1 111 ? 13.598 -7.268 -25.085 1.00 79.62 111 ASN A CA 1
ATOM 842 C C . ASN A 1 111 ? 13.236 -8.654 -24.504 1.00 79.62 111 ASN A C 1
ATOM 844 O O . ASN A 1 111 ? 12.175 -9.198 -24.787 1.00 79.62 111 ASN A O 1
ATOM 848 N N . LYS A 1 112 ? 14.094 -9.243 -23.657 1.00 77.00 112 LYS A N 1
ATOM 849 C CA . LYS A 1 112 ? 13.827 -10.545 -23.009 1.00 77.00 112 LYS A CA 1
ATOM 850 C C . LYS A 1 112 ? 12.770 -10.486 -21.891 1.00 77.00 112 LYS A C 1
ATOM 852 O O . LYS A 1 112 ? 12.295 -11.533 -21.465 1.00 77.00 112 LYS A O 1
ATOM 857 N N . LYS A 1 113 ? 12.419 -9.287 -21.426 1.00 81.19 113 LYS A N 1
ATOM 858 C CA . LYS A 1 113 ? 11.529 -8.980 -20.296 1.00 81.19 113 LYS A CA 1
ATOM 859 C C . LYS A 1 113 ? 10.346 -8.094 -20.690 1.00 81.19 113 LYS A C 1
ATOM 861 O O . LYS A 1 113 ? 9.655 -7.578 -19.827 1.00 81.19 113 LYS A O 1
ATOM 866 N N . GLU A 1 114 ? 10.068 -7.912 -21.979 1.00 78.19 114 GLU A N 1
ATOM 867 C CA . GLU A 1 114 ? 8.975 -7.039 -22.436 1.00 78.19 114 GLU A CA 1
ATOM 868 C C . GLU A 1 114 ? 7.608 -7.441 -21.847 1.00 78.19 114 GLU A C 1
ATOM 870 O O . GLU A 1 114 ? 6.811 -6.581 -21.485 1.00 78.19 114 GLU A O 1
ATOM 875 N N . LYS A 1 115 ? 7.393 -8.746 -21.616 1.00 84.19 115 LYS A N 1
ATOM 876 C CA . LYS A 1 115 ? 6.207 -9.295 -20.929 1.00 84.19 115 LYS A CA 1
ATOM 877 C C . LYS A 1 115 ? 6.042 -8.833 -19.473 1.00 84.19 115 LYS A C 1
ATOM 879 O O . LYS A 1 115 ? 4.968 -9.019 -18.913 1.00 84.19 115 LYS A O 1
ATOM 884 N N . GLU A 1 116 ? 7.092 -8.293 -18.857 1.00 78.75 116 GLU A N 1
ATOM 885 C CA . GLU A 1 116 ? 7.072 -7.729 -17.501 1.00 78.75 116 GLU A CA 1
ATOM 886 C C . GLU A 1 116 ? 6.606 -6.263 -17.495 1.00 78.75 116 GLU A C 1
ATOM 888 O O . GLU A 1 116 ? 6.330 -5.718 -16.428 1.00 78.75 116 GLU A O 1
ATOM 893 N N . SER A 1 117 ? 6.482 -5.628 -18.670 1.00 83.00 117 SER A N 1
ATOM 894 C CA . SER A 1 117 ? 5.899 -4.290 -18.776 1.00 83.00 117 SER A CA 1
ATOM 895 C C . SER A 1 117 ? 4.429 -4.330 -18.381 1.00 83.00 117 SER A C 1
ATOM 897 O O . SER A 1 117 ? 3.678 -5.222 -18.781 1.00 83.00 117 SER A O 1
ATOM 899 N N . GLY A 1 118 ? 3.995 -3.344 -17.608 1.00 86.31 118 GLY A N 1
ATOM 900 C CA . GLY A 1 118 ? 2.634 -3.335 -17.108 1.00 86.31 118 GLY A CA 1
ATOM 901 C C . GLY A 1 118 ? 2.369 -2.238 -16.100 1.00 86.31 118 GLY A C 1
ATOM 902 O O . GLY A 1 118 ? 3.268 -1.582 -15.576 1.00 86.31 118 GLY A O 1
ATOM 903 N N . ARG A 1 119 ? 1.083 -2.062 -15.814 1.00 88.50 119 ARG A N 1
ATOM 904 C CA . ARG A 1 119 ? 0.593 -1.106 -14.832 1.00 88.50 119 ARG A CA 1
ATOM 905 C C . ARG A 1 119 ? -0.205 -1.837 -13.768 1.00 88.50 119 ARG A C 1
ATOM 907 O O . ARG A 1 119 ? -0.994 -2.723 -14.081 1.00 88.50 119 ARG A O 1
ATOM 914 N N . SER A 1 120 ? -0.013 -1.436 -12.519 1.00 85.00 120 SER A N 1
ATOM 915 C CA . SER A 1 120 ? -0.828 -1.886 -11.397 1.00 85.00 120 SER A CA 1
ATOM 916 C C . SER A 1 120 ? -1.274 -0.696 -10.561 1.00 85.00 120 SER A C 1
ATOM 918 O O . SER A 1 120 ? -0.485 0.198 -10.263 1.00 85.00 120 SER A O 1
ATOM 920 N N . THR A 1 121 ? -2.538 -0.702 -10.162 1.00 89.31 121 THR A N 1
ATOM 921 C CA . THR A 1 121 ? -3.149 0.290 -9.290 1.00 89.31 121 THR A CA 1
ATOM 922 C C . THR A 1 121 ? -3.715 -0.440 -8.086 1.00 89.31 121 THR A C 1
ATOM 924 O O . THR A 1 121 ? -4.665 -1.219 -8.188 1.00 89.31 121 THR A O 1
ATOM 927 N N . LYS A 1 122 ? -3.117 -0.195 -6.927 1.00 87.19 122 LYS A N 1
ATOM 928 C CA . LYS A 1 122 ? -3.510 -0.798 -5.659 1.00 87.19 122 LYS A CA 1
ATOM 929 C C . LYS A 1 122 ? -4.175 0.251 -4.787 1.00 87.19 122 LYS A C 1
ATOM 931 O O . LYS A 1 122 ? -3.709 1.385 -4.700 1.00 87.19 122 LYS A O 1
ATOM 936 N N . TYR A 1 123 ? -5.231 -0.158 -4.109 1.00 88.50 123 TYR A N 1
ATOM 937 C CA . TYR A 1 123 ? -5.936 0.649 -3.131 1.00 88.50 123 TYR A CA 1
ATOM 938 C C . TYR A 1 123 ? -5.824 -0.023 -1.775 1.00 88.50 123 TYR A C 1
ATOM 940 O O . TYR A 1 123 ? -6.094 -1.220 -1.661 1.00 88.50 123 TYR A O 1
ATOM 948 N N . LEU A 1 124 ? -5.480 0.755 -0.753 1.00 88.12 124 LEU A N 1
ATOM 949 C CA . LEU A 1 124 ? -5.781 0.403 0.624 1.00 88.12 124 LEU A CA 1
ATOM 950 C C . LEU A 1 124 ? -6.803 1.396 1.161 1.00 88.12 124 LEU A C 1
ATOM 952 O O . LEU A 1 124 ? -6.497 2.570 1.343 1.00 88.12 124 LEU A O 1
ATOM 956 N N . ILE A 1 125 ? -8.015 0.915 1.395 1.00 91.19 125 ILE A N 1
ATOM 957 C CA . ILE A 1 125 ? -9.148 1.718 1.839 1.00 91.19 125 ILE A CA 1
ATOM 958 C C . ILE A 1 125 ? -9.315 1.513 3.341 1.00 91.19 125 ILE A C 1
ATOM 960 O O . ILE A 1 125 ? -9.475 0.386 3.822 1.00 91.19 125 ILE A O 1
ATOM 964 N N . PHE A 1 126 ? -9.281 2.621 4.068 1.00 87.94 126 PHE A N 1
ATOM 965 C CA . PHE A 1 126 ? -9.362 2.694 5.512 1.00 87.94 126 PHE A CA 1
ATOM 966 C C . PHE A 1 126 ? -10.802 2.968 5.948 1.00 87.94 126 PHE A C 1
ATOM 968 O O . PHE A 1 126 ? -11.404 3.981 5.600 1.00 87.94 126 PHE A O 1
ATOM 975 N N . LYS A 1 127 ? -11.372 2.056 6.733 1.00 88.12 127 LYS A N 1
ATOM 976 C CA . LYS A 1 127 ? -12.695 2.190 7.353 1.00 88.12 127 LYS A CA 1
ATOM 977 C C . LYS A 1 127 ? -12.517 1.968 8.857 1.00 88.12 127 LYS A C 1
ATOM 979 O O . LYS A 1 127 ? -11.652 1.198 9.251 1.00 88.12 127 LYS A O 1
ATOM 984 N N . LYS A 1 128 ? -13.336 2.608 9.700 1.0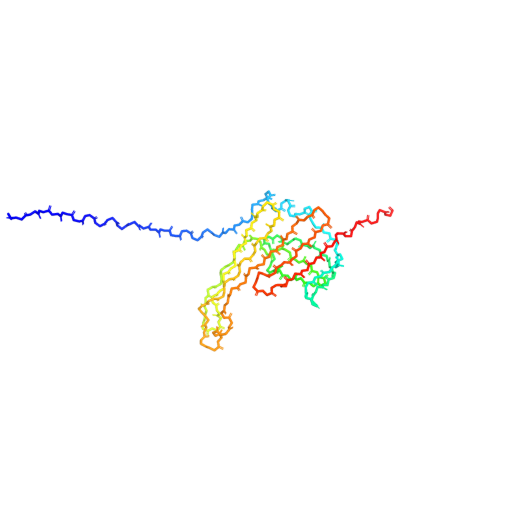0 82.12 128 LYS A N 1
ATOM 985 C CA . LYS A 1 128 ? -13.183 2.656 11.176 1.00 82.12 128 LYS A CA 1
ATOM 986 C C . LYS A 1 128 ? -12.568 1.394 11.816 1.00 82.12 128 LYS A C 1
ATOM 988 O O . LYS A 1 128 ? -11.547 1.493 12.481 1.00 82.12 128 LYS A O 1
ATOM 993 N N . ASP A 1 129 ? -13.151 0.224 11.547 1.00 83.38 129 ASP A N 1
ATOM 994 C CA . ASP A 1 129 ? -12.698 -1.071 12.084 1.00 83.38 129 ASP A CA 1
ATOM 995 C C . ASP A 1 129 ? -12.340 -2.085 10.983 1.00 83.38 129 ASP A C 1
ATOM 997 O O . ASP A 1 129 ? -12.311 -3.297 11.217 1.00 83.38 129 ASP A O 1
ATOM 1001 N N . LYS A 1 130 ? -12.139 -1.618 9.745 1.00 88.12 130 LYS A N 1
ATOM 1002 C CA . LYS A 1 130 ? -11.940 -2.480 8.576 1.00 88.12 130 LYS A CA 1
ATOM 1003 C C . LYS A 1 130 ? -10.909 -1.908 7.613 1.00 88.12 130 LYS A C 1
ATOM 1005 O O . LYS A 1 130 ? -10.840 -0.704 7.403 1.00 88.12 130 LYS A O 1
ATOM 1010 N N . LEU A 1 131 ? -10.185 -2.796 6.949 1.00 89.06 131 LEU A N 1
ATOM 1011 C CA . LEU A 1 131 ? -9.360 -2.441 5.801 1.00 89.06 131 LEU A CA 1
ATOM 1012 C C . LEU A 1 131 ? -9.847 -3.195 4.581 1.00 89.06 131 LEU A C 1
ATOM 1014 O O . LEU A 1 131 ? -10.304 -4.334 4.673 1.00 89.06 131 LEU A O 1
ATOM 1018 N N . GLU A 1 132 ? -9.726 -2.562 3.430 1.00 89.69 132 GLU A N 1
ATOM 1019 C CA . GLU A 1 132 ? -9.971 -3.204 2.153 1.00 89.69 132 GLU A CA 1
ATOM 1020 C C . GLU A 1 132 ? -8.768 -2.975 1.255 1.00 89.69 132 GLU A C 1
ATOM 1022 O O . GLU A 1 132 ? -8.370 -1.839 1.012 1.00 89.69 132 GLU A O 1
ATOM 1027 N N . TYR A 1 133 ? -8.181 -4.067 0.783 1.00 87.62 133 TYR A N 1
ATOM 1028 C CA . TYR A 1 133 ? -7.131 -4.026 -0.218 1.00 87.62 133 TYR A CA 1
ATOM 1029 C C . TYR A 1 133 ? -7.711 -4.431 -1.562 1.00 87.62 133 TYR A C 1
ATOM 1031 O O . TYR A 1 133 ? -8.330 -5.490 -1.656 1.00 87.62 133 TYR A O 1
ATOM 1039 N N . ARG A 1 134 ? -7.484 -3.618 -2.592 1.00 89.25 134 ARG A N 1
ATOM 1040 C CA . ARG A 1 134 ? -7.952 -3.881 -3.953 1.00 89.25 134 ARG A CA 1
ATOM 1041 C C . ARG A 1 134 ? -6.836 -3.684 -4.968 1.00 89.25 134 ARG A C 1
ATOM 1043 O O . ARG A 1 134 ? -6.089 -2.717 -4.873 1.00 89.25 134 ARG A O 1
ATOM 1050 N N . VAL A 1 135 ? -6.783 -4.547 -5.977 1.00 87.62 135 VAL A N 1
ATOM 1051 C CA . VAL A 1 135 ? -6.003 -4.336 -7.205 1.00 87.62 135 VAL A CA 1
ATOM 1052 C C . VAL A 1 135 ? -6.983 -4.033 -8.334 1.00 87.62 135 VAL A C 1
ATOM 1054 O O . VAL A 1 135 ? -7.911 -4.807 -8.571 1.00 87.62 135 VAL A O 1
ATOM 1057 N N . ALA A 1 136 ? -6.828 -2.886 -8.995 1.00 89.75 136 ALA A N 1
ATOM 1058 C CA . ALA A 1 136 ? -7.781 -2.414 -9.998 1.00 89.75 136 ALA A CA 1
ATOM 1059 C C . ALA A 1 136 ? -7.852 -3.351 -11.208 1.00 89.75 136 ALA A C 1
ATOM 1061 O O . ALA A 1 136 ? -8.935 -3.611 -11.722 1.00 89.75 136 ALA A O 1
ATOM 1062 N N . GLU A 1 137 ? -6.698 -3.859 -11.635 1.00 88.25 137 GLU A N 1
ATOM 1063 C CA . GLU A 1 137 ? -6.531 -4.570 -12.900 1.00 88.25 137 GLU A CA 1
ATOM 1064 C C . GLU A 1 137 ? -6.932 -6.050 -12.839 1.00 88.25 137 GLU A C 1
ATOM 1066 O O . GLU A 1 137 ? -7.116 -6.667 -13.883 1.00 88.25 137 GLU A O 1
ATOM 1071 N N . THR A 1 138 ? -7.061 -6.638 -11.645 1.00 83.31 138 THR A N 1
ATOM 1072 C CA . THR A 1 138 ? -7.282 -8.090 -11.481 1.00 83.31 138 THR A CA 1
ATOM 1073 C C . THR A 1 138 ? -8.534 -8.447 -10.686 1.00 83.31 138 THR A C 1
ATOM 1075 O O . THR A 1 138 ? -8.718 -9.610 -10.342 1.00 83.31 138 THR A O 1
ATOM 1078 N N . GLU A 1 139 ? -9.361 -7.459 -10.327 1.00 82.12 139 GLU A N 1
ATOM 1079 C CA . GLU A 1 139 ? -10.517 -7.622 -9.424 1.00 82.12 139 GLU A CA 1
ATOM 1080 C C . GLU A 1 139 ? -10.174 -8.273 -8.069 1.00 82.12 139 GLU A C 1
ATOM 1082 O O . GLU A 1 139 ? -11.060 -8.678 -7.313 1.00 82.12 139 GLU A O 1
ATOM 1087 N N . PHE A 1 140 ? -8.886 -8.356 -7.727 1.00 85.38 140 PHE A N 1
ATOM 1088 C CA . PHE A 1 140 ? -8.417 -8.911 -6.469 1.00 85.38 140 PHE A CA 1
ATOM 1089 C C . PHE A 1 140 ? -8.822 -7.982 -5.330 1.00 85.38 140 PHE A C 1
ATOM 1091 O O . PHE A 1 140 ? -8.408 -6.821 -5.301 1.00 85.38 140 PHE A O 1
ATOM 1098 N N . VAL A 1 141 ? -9.607 -8.499 -4.385 1.00 88.94 141 VAL A N 1
ATOM 1099 C CA . VAL A 1 141 ? -10.078 -7.764 -3.211 1.00 88.94 141 VAL A CA 1
ATOM 1100 C C . VAL A 1 141 ? -9.924 -8.623 -1.963 1.00 88.94 141 VAL A C 1
ATOM 1102 O O . VAL A 1 141 ? -10.346 -9.781 -1.949 1.00 88.94 141 VAL A O 1
ATOM 1105 N N . CYS A 1 142 ? -9.377 -8.034 -0.901 1.00 86.75 142 CYS A N 1
ATOM 1106 C CA . CYS A 1 142 ? -9.363 -8.598 0.444 1.00 86.75 142 CYS A CA 1
ATOM 1107 C C . CYS A 1 142 ? -10.020 -7.638 1.432 1.00 86.75 142 CYS A C 1
ATOM 1109 O O . CYS A 1 142 ? -9.688 -6.453 1.467 1.00 86.75 142 CYS A O 1
ATOM 1111 N N . HIS A 1 143 ? -10.900 -8.170 2.276 1.00 89.81 143 HIS A N 1
ATOM 1112 C CA . HIS A 1 143 ? -11.524 -7.443 3.372 1.00 89.81 143 HIS A CA 1
ATOM 1113 C C . HIS A 1 143 ? -10.976 -7.930 4.707 1.00 89.81 143 HIS A C 1
ATOM 1115 O O . HIS A 1 143 ? -10.973 -9.128 5.002 1.00 89.81 143 HIS A O 1
ATOM 1121 N N . PHE A 1 144 ? -10.577 -6.982 5.542 1.00 88.00 144 PHE A N 1
ATOM 1122 C CA . PHE A 1 144 ? -9.979 -7.227 6.840 1.00 88.00 144 PHE A CA 1
ATOM 1123 C C . PHE A 1 144 ? -10.760 -6.510 7.936 1.00 88.00 144 PHE A C 1
ATOM 1125 O O . PHE A 1 144 ? -11.270 -5.413 7.721 1.00 88.00 144 PHE A O 1
ATOM 1132 N N . GLY A 1 145 ? -10.844 -7.118 9.116 1.00 88.38 145 GLY A N 1
ATOM 1133 C CA . GLY A 1 145 ? -11.445 -6.522 10.309 1.00 88.38 145 GLY A CA 1
ATOM 1134 C C . GLY A 1 145 ? -10.412 -6.393 11.415 1.00 88.38 145 GLY A C 1
ATOM 1135 O O . GLY A 1 145 ? -9.680 -7.355 11.660 1.00 88.38 145 GLY A O 1
ATOM 1136 N N . LYS A 1 146 ? -10.353 -5.230 12.0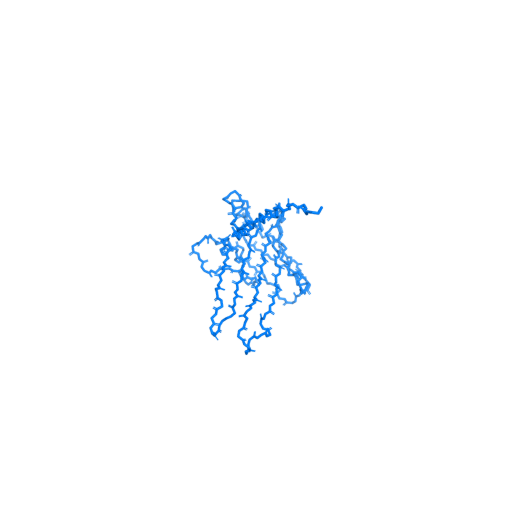70 1.00 88.06 146 LYS A N 1
ATOM 1137 C CA . LYS A 1 146 ? -9.435 -4.991 13.186 1.00 88.06 146 LYS A CA 1
ATOM 1138 C C . LYS A 1 146 ? -9.807 -5.925 14.337 1.00 88.06 146 LYS A C 1
ATOM 1140 O O . LYS A 1 146 ? -10.978 -6.049 14.697 1.00 88.06 146 LYS A O 1
ATOM 1145 N N . VAL A 1 147 ? -8.823 -6.631 14.879 1.00 85.88 147 VAL A N 1
ATOM 1146 C CA . VAL A 1 147 ? -8.999 -7.418 16.098 1.00 85.88 147 VAL A CA 1
ATOM 1147 C C . VAL A 1 147 ? -8.954 -6.418 17.243 1.00 85.88 147 VAL A C 1
ATOM 1149 O O . VAL A 1 147 ? -7.911 -5.824 17.506 1.00 85.88 147 VAL A O 1
ATOM 1152 N N . SER A 1 148 ? -10.097 -6.167 17.877 1.00 74.31 148 SER A N 1
ATOM 1153 C CA . SER A 1 148 ? -10.148 -5.377 19.104 1.00 74.31 148 SER A CA 1
ATOM 1154 C C . SER A 1 148 ? -9.217 -6.034 20.118 1.00 74.31 148 SER A C 1
ATOM 1156 O O . SER A 1 148 ? -9.331 -7.240 20.348 1.00 74.31 148 SER A O 1
ATOM 1158 N N . GLU A 1 149 ? -8.304 -5.273 20.722 1.00 55.38 149 GLU A N 1
ATOM 1159 C CA . GLU A 1 149 ? -7.556 -5.777 21.869 1.00 55.38 149 GLU A CA 1
ATOM 1160 C C . GLU A 1 149 ? -8.577 -6.210 22.922 1.00 55.38 149 GLU A C 1
ATOM 1162 O O . GLU A 1 149 ? -9.364 -5.401 23.422 1.00 55.38 149 GLU A O 1
ATOM 1167 N N . VAL A 1 150 ? -8.616 -7.509 23.220 1.00 42.97 150 VAL A N 1
ATOM 1168 C CA . VAL A 1 150 ? -9.300 -7.987 24.414 1.00 42.97 150 VAL A CA 1
ATOM 1169 C C . VAL A 1 150 ? -8.529 -7.355 25.563 1.00 42.97 150 VAL A C 1
ATOM 1171 O O . VAL A 1 150 ? -7.408 -7.777 25.847 1.00 42.97 150 VAL A O 1
ATOM 1174 N N . LYS A 1 151 ? -9.091 -6.299 26.165 1.00 37.94 151 LYS A N 1
ATOM 1175 C CA . LYS A 1 151 ? -8.617 -5.780 27.448 1.00 37.94 151 LYS A CA 1
ATOM 1176 C C . LYS A 1 151 ? -8.571 -6.977 28.399 1.00 37.94 151 LYS A C 1
ATOM 1178 O O . LYS A 1 151 ? -9.625 -7.523 28.726 1.00 37.94 151 LYS A O 1
ATOM 1183 N N . LYS A 1 152 ? -7.362 -7.435 28.720 1.00 34.03 152 LYS A N 1
ATOM 1184 C CA . LYS A 1 152 ? -7.132 -8.337 29.847 1.00 34.03 152 LYS A CA 1
ATOM 1185 C C . LYS A 1 152 ? -7.336 -7.572 31.143 1.00 34.03 152 LYS A C 1
ATOM 1187 O O . LYS A 1 152 ? -6.977 -6.373 31.163 1.00 34.03 152 LYS A O 1
#

Secondary structure (DSSP, 8-state):
---------------------BPPHHHHHHHHTT-EEEEEEEESSTT---EEEEE--TT-S----BSSEEEE---B-EEE---SSS-EEEEEEEE-SSEEEEEEEEES--GGGGGG-EEEEEEEEEETTEEEEEETTT--EEEEEE------

pLDDT: mean 72.47, std 16.42, range [34.03, 91.19]

Foldseek 3Di:
DDDDDDPPPPPPPPPPPPPQDAQDPVNLVVVVVVFAWKQFPDWPDPQAATATEDEDEPPDPDDADGHNYGYHDDRGWDWDPDDLQAWTWTWHWDDDPFKIKIKIATHPHHPVCRVVGDIWIWIWGHDPFKTWIAIPPPRTITIIGGDPPPPD